Protein AF-A0A921NK12-F1 (afdb_monomer_lite)

Radius of gyration: 12.48 Å; chains: 1; bounding box: 29×26×28 Å

pLDDT: mean 93.88, std 3.39, range [83.19, 98.06]

Organism: NCBI:txid1615674

InterPro domains:
  IPR022744 Methyltransferase domain, putative [PF12147] (1-43)

Foldseek 3Di:
DDDDDDDDDDPVVVCVVCVVVQWDWDDKDADPVRPDIDTDIDHD

Structure (mmCIF, N/CA/C/O backbone):
data_AF-A0A921NK12-F1
#
_entry.id   AF-A0A921NK12-F1
#
loop_
_atom_site.group_PDB
_atom_site.id
_atom_site.type_symbol
_atom_site.label_atom_id
_atom_site.label_alt_id
_atom_site.label_comp_id
_atom_site.label_asym_id
_atom_site.label_entity_id
_atom_site.label_seq_id
_atom_site.pdbx_PDB_ins_code
_atom_site.Cartn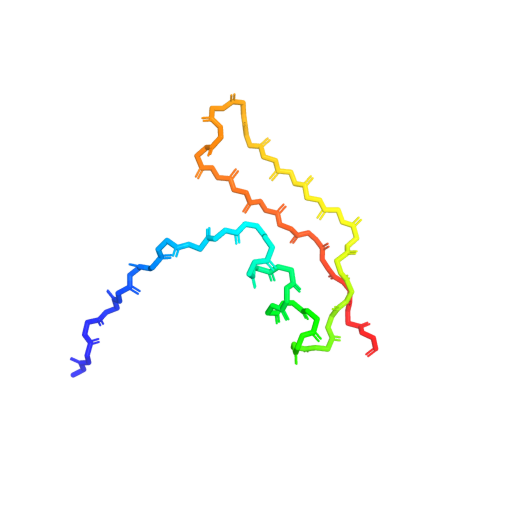_x
_atom_site.Cartn_y
_atom_site.Cartn_z
_atom_site.occupancy
_atom_site.B_iso_or_equiv
_atom_site.auth_seq_id
_atom_site.auth_comp_id
_atom_site.auth_asym_id
_atom_site.auth_atom_id
_atom_site.pdbx_PDB_model_num
ATOM 1 N N . GLY A 1 1 ? -16.456 -19.723 -18.223 1.00 83.19 1 GLY A N 1
ATOM 2 C CA . GLY A 1 1 ? -15.856 -18.741 -17.298 1.00 83.19 1 GLY A CA 1
ATOM 3 C C . GLY A 1 1 ? -15.199 -17.642 -18.105 1.00 83.19 1 GLY A C 1
ATOM 4 O O . GLY A 1 1 ? -14.719 -17.936 -19.191 1.00 83.19 1 GLY A O 1
ATOM 5 N N . GLN A 1 2 ? -15.223 -16.397 -17.628 1.00 86.75 2 GLN A N 1
ATOM 6 C CA . GLN A 1 2 ? -14.537 -15.278 -18.289 1.00 86.75 2 GLN A CA 1
ATOM 7 C C . GLN A 1 2 ? -13.056 -15.235 -17.897 1.00 86.75 2 GLN A C 1
ATOM 9 O O . GLN A 1 2 ? -12.698 -15.599 -16.777 1.00 86.75 2 GLN A O 1
ATOM 14 N N . ALA A 1 3 ? -12.204 -14.804 -18.828 1.00 89.81 3 ALA A N 1
ATOM 15 C CA . ALA A 1 3 ? -10.783 -14.611 -18.571 1.00 89.81 3 ALA A CA 1
ATOM 16 C C . ALA A 1 3 ? -10.561 -13.428 -17.619 1.00 89.81 3 ALA A C 1
ATOM 18 O O . ALA A 1 3 ? -11.211 -12.387 -17.736 1.00 89.81 3 ALA A O 1
ATOM 19 N N . TRP A 1 4 ? -9.615 -13.581 -16.697 1.00 89.50 4 TRP A N 1
ATOM 20 C CA . TRP A 1 4 ? -9.199 -12.501 -15.813 1.00 89.50 4 TRP A CA 1
ATOM 21 C C . TRP A 1 4 ? -8.356 -11.495 -16.593 1.00 89.50 4 TRP A C 1
ATOM 23 O O . TRP A 1 4 ? -7.399 -11.867 -17.268 1.00 89.50 4 TRP A O 1
ATOM 33 N N . VAL A 1 5 ? -8.707 -10.214 -16.483 1.00 89.94 5 VAL A N 1
ATOM 34 C CA . VAL A 1 5 ? -7.986 -9.122 -17.142 1.00 89.94 5 VAL A CA 1
ATOM 35 C C . VAL A 1 5 ? -7.303 -8.272 -16.084 1.00 89.94 5 VAL A C 1
ATOM 37 O O . VAL A 1 5 ? -7.955 -7.585 -15.296 1.00 89.94 5 VAL A O 1
ATOM 40 N N . MET A 1 6 ? -5.974 -8.290 -16.097 1.00 89.94 6 MET A N 1
ATOM 41 C CA . MET A 1 6 ? -5.169 -7.350 -15.325 1.00 89.94 6 MET A CA 1
ATOM 42 C C . MET A 1 6 ? -5.312 -5.948 -15.925 1.00 89.94 6 MET A C 1
ATOM 44 O O . MET A 1 6 ? -5.169 -5.759 -17.133 1.00 89.94 6 MET A O 1
ATOM 48 N N . ARG A 1 7 ? -5.595 -4.953 -15.079 1.00 90.62 7 ARG A N 1
ATOM 49 C CA . ARG A 1 7 ? -5.696 -3.542 -15.475 1.00 90.62 7 ARG A CA 1
ATOM 50 C C . ARG A 1 7 ? -4.607 -2.730 -14.793 1.00 90.62 7 ARG A C 1
ATOM 52 O O . ARG A 1 7 ? -4.428 -2.852 -13.583 1.00 90.62 7 ARG A O 1
ATOM 59 N N . ARG A 1 8 ? -3.933 -1.863 -15.556 1.00 89.69 8 ARG A N 1
ATOM 60 C CA . ARG A 1 8 ? -3.076 -0.816 -14.984 1.00 89.69 8 ARG A CA 1
ATOM 61 C C . ARG A 1 8 ? -3.951 0.168 -14.212 1.00 89.69 8 ARG A C 1
ATOM 63 O O . ARG A 1 8 ? -4.959 0.624 -14.740 1.00 89.69 8 ARG A O 1
ATOM 70 N N . ARG A 1 9 ? -3.545 0.477 -12.984 1.00 91.75 9 ARG A N 1
ATOM 71 C CA . ARG A 1 9 ? -4.128 1.517 -12.133 1.00 91.75 9 ARG A CA 1
ATOM 72 C C . ARG A 1 9 ? -3.009 2.387 -11.584 1.00 91.75 9 ARG A C 1
ATOM 74 O O . ARG A 1 9 ? -1.905 1.898 -11.346 1.00 91.75 9 ARG A O 1
ATOM 81 N N . SER A 1 10 ? -3.298 3.665 -11.407 1.00 93.00 10 SER A N 1
ATOM 82 C CA . SER A 1 10 ? -2.457 4.588 -10.652 1.00 93.00 10 SER A CA 1
ATOM 83 C C . SER A 1 10 ? -2.573 4.326 -9.145 1.00 93.00 10 SER A C 1
ATOM 85 O O . SER A 1 10 ? -3.528 3.701 -8.678 1.00 93.00 10 SER A O 1
ATOM 87 N N . GLN A 1 11 ? -1.616 4.837 -8.365 1.00 91.94 11 GLN A N 1
ATOM 88 C CA . GLN A 1 11 ? -1.692 4.748 -6.901 1.00 91.94 11 GLN A CA 1
ATOM 89 C C . GLN A 1 11 ? -2.89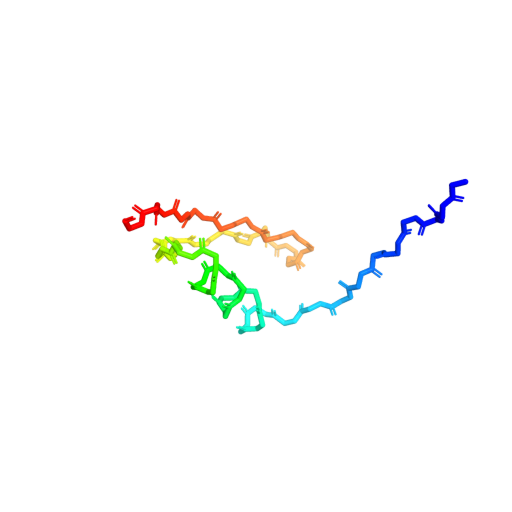4 5.524 -6.344 1.00 91.94 11 G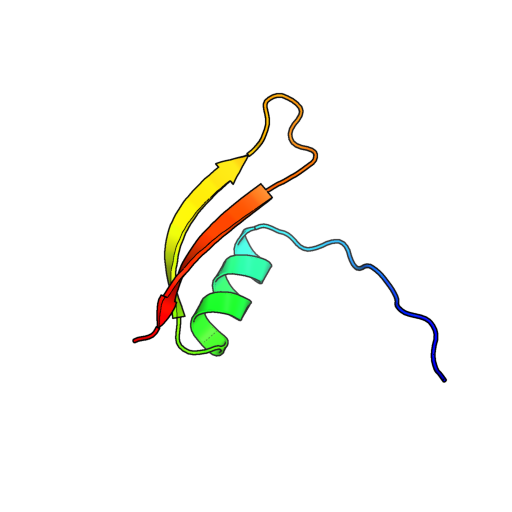LN A C 1
ATOM 91 O O . GLN A 1 11 ? -3.553 5.037 -5.435 1.00 91.94 11 GLN A O 1
ATOM 96 N N . ALA A 1 12 ? -3.246 6.667 -6.943 1.00 94.06 12 ALA A N 1
ATOM 97 C CA . ALA A 1 12 ? -4.406 7.454 -6.525 1.00 94.06 12 ALA A CA 1
ATOM 98 C C . ALA A 1 12 ? -5.730 6.693 -6.718 1.00 94.06 12 ALA A C 1
ATOM 100 O O . ALA A 1 12 ? -6.584 6.706 -5.836 1.00 94.06 12 ALA A O 1
ATOM 101 N N . GLU A 1 13 ? -5.891 5.978 -7.836 1.00 95.75 13 GLU A N 1
ATOM 102 C CA . GLU A 1 13 ? -7.059 5.108 -8.040 1.00 95.75 13 GLU A CA 1
ATOM 103 C C . GLU A 1 13 ? -7.099 3.966 -7.019 1.00 95.75 13 GLU A C 1
ATOM 105 O O . GLU A 1 13 ? -8.170 3.608 -6.537 1.00 95.75 13 GLU A O 1
ATOM 110 N N . MET A 1 14 ? -5.945 3.385 -6.672 1.00 94.62 14 MET A N 1
ATOM 111 C CA . MET A 1 14 ? -5.881 2.356 -5.634 1.00 94.62 14 MET A CA 1
ATOM 112 C C . MET A 1 14 ? -6.305 2.912 -4.270 1.00 94.62 14 MET A C 1
ATOM 114 O O . MET A 1 14 ? -7.074 2.262 -3.566 1.00 94.62 14 MET A O 1
ATOM 118 N N . ASP A 1 15 ? -5.855 4.116 -3.917 1.00 94.56 15 ASP A N 1
ATOM 119 C CA . ASP A 1 15 ? -6.214 4.776 -2.660 1.00 94.56 15 ASP A CA 1
ATOM 120 C C . ASP A 1 15 ? -7.727 5.028 -2.570 1.00 94.56 15 ASP A C 1
ATOM 122 O O . ASP A 1 15 ? -8.345 4.686 -1.561 1.00 94.56 15 ASP A O 1
ATOM 126 N N . GLN A 1 16 ? -8.342 5.506 -3.656 1.00 96.19 16 GLN A N 1
ATOM 127 C CA . GLN A 1 16 ? -9.797 5.675 -3.751 1.00 96.19 16 GLN A CA 1
ATOM 128 C C . GLN A 1 16 ? -10.551 4.349 -3.589 1.00 96.19 16 GLN A C 1
ATOM 130 O O . GLN A 1 16 ? -11.586 4.304 -2.930 1.00 96.19 16 GLN A O 1
ATOM 135 N N . LEU A 1 17 ? -10.045 3.254 -4.167 1.00 94.81 17 LEU A N 1
ATOM 136 C CA . LEU A 1 17 ? -10.660 1.930 -4.028 1.00 94.81 17 LEU A CA 1
ATOM 137 C C . LEU A 1 17 ? -10.566 1.396 -2.594 1.00 94.81 17 LEU A C 1
ATOM 139 O O . LEU A 1 17 ? -11.512 0.771 -2.116 1.00 94.81 17 LEU A O 1
ATOM 143 N N . VAL A 1 18 ? -9.447 1.640 -1.908 1.00 95.44 18 VAL A N 1
ATOM 144 C CA . VAL A 1 18 ? -9.270 1.269 -0.496 1.00 95.44 18 VAL A CA 1
ATOM 145 C C . VAL A 1 18 ? -10.255 2.043 0.382 1.00 95.44 18 VAL A C 1
ATOM 147 O O . VAL A 1 18 ? -10.943 1.433 1.201 1.00 95.44 18 VAL A O 1
ATOM 150 N N . GLU A 1 19 ? -10.375 3.355 0.172 1.00 96.12 19 GLU A N 1
ATOM 151 C CA . GLU A 1 19 ? -11.322 4.203 0.902 1.00 96.12 19 GLU A CA 1
ATOM 152 C C . GLU A 1 19 ? -12.775 3.782 0.648 1.00 96.12 19 GLU A C 1
ATOM 154 O O . GLU A 1 19 ? -13.526 3.544 1.594 1.00 96.12 19 GLU A O 1
ATOM 159 N N . ALA A 1 20 ? -13.154 3.589 -0.619 1.00 97.25 20 ALA A N 1
ATOM 160 C CA . ALA A 1 20 ? -14.495 3.148 -1.003 1.00 97.25 20 ALA A CA 1
ATOM 161 C C . ALA A 1 20 ? -14.862 1.766 -0.432 1.00 97.25 20 ALA A C 1
ATOM 163 O O . ALA A 1 20 ? -16.038 1.474 -0.222 1.00 97.25 20 ALA A O 1
ATOM 164 N N . ALA A 1 21 ? -13.868 0.919 -0.152 1.00 96.94 21 ALA A N 1
ATOM 165 C CA . ALA A 1 21 ? -14.059 -0.371 0.503 1.00 96.94 21 ALA A CA 1
ATOM 166 C C . ALA A 1 21 ? -14.180 -0.279 2.042 1.00 96.94 21 ALA A C 1
ATOM 168 O O . ALA A 1 21 ? -14.337 -1.311 2.696 1.00 96.94 21 ALA A O 1
ATOM 169 N N . GLY A 1 22 ? -14.115 0.921 2.633 1.00 97.62 22 GLY A N 1
ATOM 170 C CA . GLY A 1 22 ? -14.224 1.139 4.080 1.00 97.62 22 GLY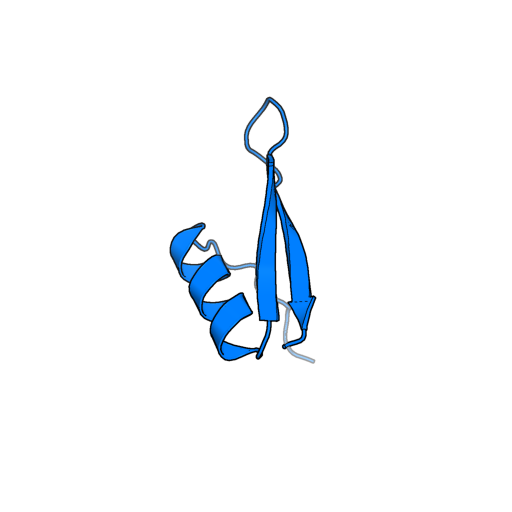 A CA 1
ATOM 171 C C . GLY A 1 22 ? -12.913 0.932 4.842 1.00 97.62 22 GLY A C 1
ATOM 172 O O . GLY A 1 22 ? -12.924 0.606 6.031 1.00 97.62 22 GLY A O 1
ATOM 173 N N . PHE A 1 23 ? -11.775 1.087 4.165 1.00 98.06 23 PHE A N 1
ATOM 174 C CA . PHE A 1 23 ? -10.455 0.977 4.772 1.00 98.06 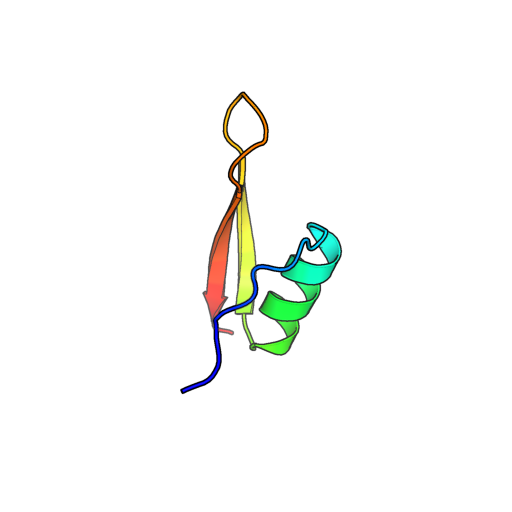23 PHE A CA 1
ATOM 175 C C . PHE A 1 23 ? -9.722 2.315 4.735 1.00 98.06 23 PHE A C 1
ATOM 177 O O . PHE A 1 23 ? -9.814 3.084 3.783 1.00 98.06 23 PHE A O 1
ATOM 184 N N . ARG A 1 24 ? -8.898 2.556 5.752 1.00 96.50 24 ARG A N 1
ATOM 185 C CA . ARG A 1 24 ? -7.918 3.637 5.779 1.00 96.50 24 ARG A CA 1
ATOM 186 C C . ARG A 1 24 ? -6.532 3.077 5.483 1.00 96.50 24 ARG A C 1
ATOM 188 O O . ARG A 1 24 ? -6.034 2.227 6.223 1.00 96.50 24 ARG A O 1
ATOM 195 N N . LYS A 1 25 ? -5.880 3.567 4.427 1.00 95.88 25 LYS A N 1
ATOM 196 C CA . LYS A 1 25 ? -4.481 3.228 4.122 1.00 95.88 25 LYS A CA 1
ATOM 197 C C . LYS A 1 25 ? -3.552 3.786 5.207 1.00 95.88 25 LYS A C 1
ATOM 199 O O . LYS A 1 25 ? -3.653 4.952 5.578 1.00 95.88 25 LYS A O 1
ATOM 204 N N . ILE A 1 26 ? -2.658 2.942 5.718 1.00 96.75 26 ILE A N 1
ATOM 205 C CA . ILE A 1 26 ? -1.682 3.275 6.768 1.00 96.75 26 ILE A CA 1
ATOM 206 C C . ILE A 1 26 ? -0.320 3.556 6.142 1.00 96.75 26 ILE A C 1
ATOM 208 O O . ILE A 1 26 ? 0.313 4.567 6.428 1.00 96.75 26 ILE A O 1
ATOM 212 N N . THR A 1 27 ? 0.158 2.644 5.299 1.00 96.75 27 THR A N 1
ATOM 213 C CA . THR A 1 27 ? 1.470 2.763 4.664 1.00 96.75 27 THR A CA 1
ATOM 214 C C . THR A 1 27 ? 1.502 1.987 3.354 1.00 96.75 27 THR A C 1
ATOM 216 O O . THR A 1 27 ? 0.641 1.145 3.091 1.00 96.75 27 THR A O 1
ATOM 219 N N . GLN A 1 28 ? 2.497 2.276 2.525 1.00 96.19 28 GLN A N 1
ATOM 220 C CA . GLN A 1 28 ? 2.784 1.545 1.301 1.00 96.19 28 GLN A CA 1
ATOM 221 C C . GLN A 1 28 ? 4.274 1.288 1.180 1.00 96.19 28 GLN A C 1
ATOM 223 O O . GLN A 1 28 ? 5.093 2.091 1.627 1.00 96.19 28 GLN A O 1
ATOM 228 N N . ARG A 1 29 ? 4.611 0.166 0.557 1.00 96.44 29 ARG A N 1
ATOM 229 C CA . ARG A 1 29 ? 5.977 -0.185 0.192 1.00 96.44 29 ARG A CA 1
ATOM 230 C C . ARG A 1 29 ? 6.025 -0.492 -1.288 1.00 96.44 29 ARG A C 1
ATOM 232 O O . ARG A 1 29 ? 5.143 -1.172 -1.812 1.00 96.44 29 ARG A O 1
ATOM 239 N N . VAL A 1 30 ? 7.062 0.023 -1.920 1.00 95.81 30 VAL A N 1
ATOM 240 C CA . VAL A 1 30 ? 7.396 -0.208 -3.318 1.00 95.81 30 VAL A CA 1
ATOM 241 C C . VAL A 1 30 ? 8.759 -0.883 -3.314 1.00 95.81 30 VAL A C 1
ATOM 243 O O . VAL A 1 30 ? 9.600 -0.533 -2.482 1.00 95.81 30 VAL A O 1
ATOM 246 N N . ASP A 1 31 ? 8.961 -1.879 -4.170 1.00 95.94 31 ASP A N 1
ATOM 247 C CA . ASP A 1 31 ? 10.302 -2.436 -4.352 1.00 95.94 31 ASP A CA 1
ATOM 248 C C . ASP A 1 31 ? 11.235 -1.436 -5.054 1.00 95.94 31 ASP A C 1
ATOM 250 O O . ASP A 1 31 ? 10.808 -0.409 -5.582 1.00 95.94 31 ASP A O 1
ATOM 254 N N . GLU A 1 32 ? 12.526 -1.752 -5.069 1.00 96.62 32 GLU A N 1
ATOM 255 C CA . GLU A 1 32 ? 13.581 -0.880 -5.595 1.00 96.62 32 GLU A CA 1
ATOM 256 C C . GLU A 1 32 ? 13.448 -0.586 -7.099 1.00 96.62 32 GLU A C 1
ATOM 258 O O . GLU A 1 32 ? 13.939 0.438 -7.571 1.00 96.62 32 GLU A O 1
ATOM 263 N N . TRP A 1 33 ? 12.760 -1.446 -7.853 1.00 95.56 33 TRP A N 1
ATOM 264 C CA . TRP A 1 33 ? 12.553 -1.313 -9.296 1.00 95.56 33 TRP A CA 1
ATOM 265 C C . TRP A 1 33 ? 11.175 -0.745 -9.656 1.00 95.56 33 TRP A C 1
ATOM 267 O O . TRP A 1 33 ? 10.904 -0.497 -10.832 1.00 95.56 33 TRP A O 1
ATOM 277 N N . GLY A 1 34 ? 10.296 -0.522 -8.673 1.00 90.00 34 GLY A N 1
ATOM 278 C CA . GLY A 1 34 ? 8.968 0.053 -8.891 1.00 90.00 34 GLY A CA 1
ATOM 279 C C . GLY A 1 34 ? 7.954 -0.889 -9.545 1.00 90.00 34 GLY A C 1
ATOM 280 O O . GLY A 1 34 ? 6.950 -0.414 -10.079 1.00 90.00 34 GLY A O 1
ATOM 281 N N . ILE A 1 35 ? 8.200 -2.203 -9.544 1.00 91.38 35 ILE A N 1
ATOM 282 C CA . ILE A 1 35 ? 7.365 -3.190 -10.255 1.00 91.38 35 ILE A CA 1
ATOM 283 C C . ILE A 1 35 ? 6.138 -3.586 -9.422 1.00 91.38 35 ILE A C 1
ATOM 285 O O . ILE A 1 35 ? 5.037 -3.771 -9.944 1.00 91.38 35 ILE A O 1
ATOM 289 N N . PHE A 1 36 ? 6.321 -3.691 -8.115 1.00 91.38 36 PHE A N 1
ATOM 290 C CA . PHE A 1 36 ? 5.358 -4.131 -7.128 1.00 91.38 36 PHE A CA 1
ATOM 291 C C . PHE A 1 36 ? 5.118 -3.038 -6.094 1.00 91.38 36 PHE A C 1
ATOM 293 O O . PHE A 1 36 ? 6.014 -2.335 -5.626 1.00 91.38 36 PHE A O 1
ATOM 300 N N . THR A 1 37 ? 3.858 -2.908 -5.695 1.00 93.44 37 THR A N 1
ATOM 301 C CA . THR A 1 37 ? 3.458 -2.026 -4.603 1.00 93.44 37 THR A CA 1
ATOM 302 C C . THR A 1 37 ? 2.497 -2.761 -3.692 1.00 93.44 37 THR A C 1
ATOM 304 O O . THR A 1 37 ? 1.496 -3.313 -4.147 1.00 93.44 37 THR A O 1
ATOM 307 N N . VAL A 1 38 ? 2.787 -2.744 -2.395 1.00 94.56 38 VAL A N 1
ATOM 308 C CA . VAL A 1 38 ? 1.941 -3.328 -1.353 1.00 94.56 38 VAL A CA 1
ATO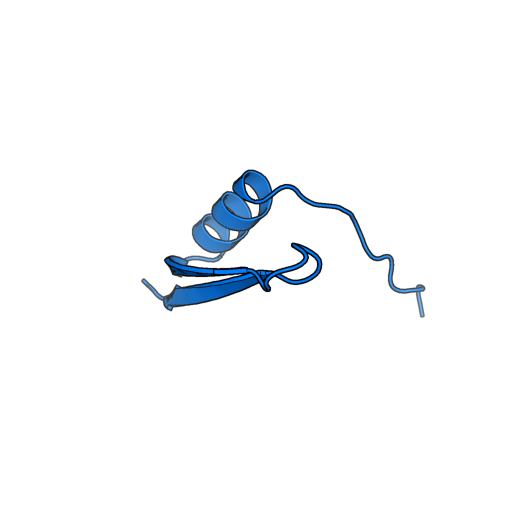M 309 C C . VAL A 1 38 ? 1.483 -2.214 -0.425 1.00 94.56 38 VAL A C 1
ATOM 311 O O . VAL A 1 38 ? 2.301 -1.443 0.072 1.00 94.56 38 VAL A O 1
ATOM 314 N N . SER A 1 39 ? 0.177 -2.136 -0.176 1.00 95.12 39 SER A N 1
ATOM 315 C CA . SER A 1 39 ? -0.413 -1.191 0.778 1.00 95.12 39 SER A CA 1
ATOM 316 C C . SER A 1 39 ? -0.934 -1.931 2.007 1.00 95.12 39 SER A C 1
ATOM 318 O O . SER A 1 39 ? -1.631 -2.935 1.877 1.00 95.12 39 SER A O 1
ATOM 320 N N . LEU A 1 40 ? -0.619 -1.418 3.196 1.00 96.31 40 LEU A N 1
ATOM 321 C CA . LEU A 1 40 ? -1.243 -1.823 4.453 1.00 96.31 40 LEU A CA 1
ATOM 322 C C . LEU A 1 40 ? -2.397 -0.865 4.745 1.00 96.31 40 LEU A C 1
ATOM 324 O O . LEU A 1 40 ? -2.198 0.351 4.760 1.00 96.31 40 LEU A O 1
ATOM 328 N N . ALA A 1 41 ? -3.582 -1.405 5.007 1.00 97.50 41 ALA A N 1
ATOM 329 C CA . ALA A 1 41 ? -4.768 -0.632 5.348 1.00 97.50 41 ALA A CA 1
ATOM 330 C C . ALA A 1 41 ? -5.513 -1.273 6.524 1.00 97.50 41 ALA A C 1
ATOM 332 O O . ALA A 1 41 ? -5.437 -2.484 6.731 1.00 97.50 41 ALA A O 1
ATOM 333 N N . GLN A 1 42 ? -6.228 -0.455 7.289 1.00 97.31 42 GLN A N 1
ATOM 334 C CA . GLN A 1 42 ? -7.041 -0.880 8.424 1.00 97.31 42 GLN A CA 1
ATOM 335 C C . GLN A 1 42 ? -8.507 -0.577 8.143 1.00 97.31 42 GLN A C 1
ATOM 337 O O . GLN A 1 42 ? -8.833 0.494 7.635 1.00 97.31 42 GLN A O 1
ATOM 342 N N . LYS A 1 43 ? -9.384 -1.530 8.462 1.00 96.19 43 LYS A N 1
ATOM 343 C CA . LYS A 1 43 ? -10.829 -1.333 8.370 1.00 96.19 43 LYS A CA 1
ATOM 344 C C . LYS A 1 43 ? -11.266 -0.297 9.408 1.00 96.19 43 LYS A C 1
ATOM 346 O O . LYS A 1 43 ? -10.824 -0.391 10.553 1.00 96.19 43 LYS A O 1
ATOM 351 N N . ILE A 1 44 ? -12.088 0.662 8.985 1.00 87.44 44 ILE A N 1
ATOM 352 C CA . ILE A 1 44 ? -12.738 1.627 9.883 1.00 87.44 44 ILE A CA 1
ATOM 353 C C . ILE A 1 44 ? -13.880 0.936 10.633 1.00 87.44 44 ILE A C 1
ATOM 355 O O . ILE A 1 44 ? -14.585 0.105 10.007 1.00 87.44 44 ILE A O 1
#

Sequence (44 aa):
GQAWVMRRRSQAEMDQLVEAAGFRKITQRVDEWGIFTVSLAQKI

Secondary structure (DSSP, 8-state):
-PPP------HHHHHHHHHHTTEEEEEEEE-TTSS-EEEEEEE-